Protein AF-A0A813V1E5-F1 (afdb_monomer_lite)

Sequence (103 aa):
MRLSLHEWRKQFTYFKRNNFKELQKVRGIVNTIAFFIVWGYAGYFIANRADKSAKETGIPHSVQVAKLTGSRYITKWNLNTGEKEQIDVHQTLAEKEIEARKK

Structure (mmCIF, N/CA/C/O backbone):
data_AF-A0A813V1E5-F1
#
_entry.id   AF-A0A813V1E5-F1
#
loop_
_atom_site.group_PDB
_atom_site.id
_atom_site.type_symbol
_atom_site.label_atom_id
_atom_site.label_alt_id
_atom_site.label_comp_id
_atom_site.label_asym_id
_atom_site.label_entity_id
_atom_site.label_seq_id
_atom_site.pdbx_PDB_ins_code
_atom_site.Cartn_x
_atom_site.Cartn_y
_atom_site.Cartn_z
_atom_site.occupancy
_atom_site.B_iso_or_equiv
_atom_site.auth_seq_id
_atom_site.auth_comp_id
_atom_site.auth_asym_id
_atom_site.auth_atom_id
_atom_site.pdbx_PDB_model_num
ATOM 1 N N . MET A 1 1 ? -35.608 -1.188 56.249 1.00 46.81 1 MET A N 1
ATOM 2 C CA . MET A 1 1 ? -35.099 -0.495 55.045 1.00 46.81 1 MET A CA 1
ATOM 3 C C . MET A 1 1 ? -35.843 -1.048 53.823 1.00 46.81 1 MET A C 1
ATOM 5 O O . MET A 1 1 ? -35.447 -2.071 53.286 1.00 46.81 1 MET A O 1
ATOM 9 N N . ARG A 1 2 ? -37.005 -0.480 53.456 1.00 57.25 2 ARG A N 1
ATOM 10 C CA . ARG A 1 2 ? -37.741 -0.886 52.240 1.00 57.25 2 ARG A CA 1
ATOM 11 C C . ARG A 1 2 ? -37.080 -0.171 51.064 1.00 57.25 2 ARG A C 1
ATOM 13 O O . ARG A 1 2 ? -37.344 1.008 50.862 1.00 57.25 2 ARG A O 1
ATOM 20 N N . LEU A 1 3 ? -36.205 -0.858 50.331 1.00 58.16 3 LEU A N 1
ATOM 21 C CA . LEU A 1 3 ? -35.735 -0.370 49.032 1.00 58.16 3 LEU A CA 1
ATOM 22 C C . LEU A 1 3 ? -36.973 -0.131 48.162 1.00 58.16 3 LEU A C 1
ATOM 24 O O . LEU A 1 3 ? -37.711 -1.069 47.856 1.00 58.16 3 LEU A O 1
ATOM 28 N N . SER A 1 4 ? -37.261 1.134 47.851 1.00 75.38 4 SER A N 1
ATOM 29 C CA . SER A 1 4 ? -38.441 1.467 47.061 1.00 75.38 4 SER A CA 1
ATOM 30 C C . SER A 1 4 ? -38.253 0.926 45.644 1.00 75.38 4 SER A C 1
ATOM 32 O O . SER A 1 4 ? -37.161 0.992 45.073 1.00 75.38 4 SER A O 1
ATOM 34 N N . LEU A 1 5 ? -39.328 0.413 45.044 1.00 75.31 5 LEU A N 1
ATOM 35 C CA . LEU A 1 5 ? -39.333 -0.082 43.661 1.00 75.31 5 LEU A CA 1
ATOM 36 C C . LEU A 1 5 ? -38.735 0.943 42.672 1.00 75.31 5 LEU A C 1
ATOM 38 O O . LEU A 1 5 ? -38.182 0.585 41.631 1.00 75.31 5 LEU A O 1
ATOM 42 N N . HIS A 1 6 ? -38.843 2.230 43.015 1.00 79.75 6 HIS A N 1
ATOM 43 C CA . HIS A 1 6 ? -38.298 3.349 42.262 1.00 79.75 6 HIS A CA 1
ATOM 44 C C . HIS A 1 6 ? -36.762 3.412 42.299 1.00 79.75 6 HIS A C 1
ATOM 46 O O . HIS A 1 6 ? -36.134 3.601 41.256 1.00 79.75 6 HIS A O 1
ATOM 52 N N . GLU A 1 7 ? -36.141 3.212 43.463 1.00 74.88 7 GLU A N 1
ATOM 53 C CA . GLU A 1 7 ? -34.677 3.174 43.585 1.00 74.88 7 GLU A CA 1
ATOM 54 C C . GLU A 1 7 ? -34.084 1.964 42.863 1.00 74.88 7 GLU A C 1
ATOM 56 O O . GLU A 1 7 ? -33.076 2.093 42.165 1.00 74.88 7 GLU A O 1
ATOM 61 N N . TRP A 1 8 ? -34.770 0.819 42.923 1.00 77.50 8 TRP A N 1
ATOM 62 C CA . TRP A 1 8 ? -34.371 -0.381 42.188 1.00 77.50 8 TRP A CA 1
ATOM 63 C C . TRP A 1 8 ? -34.410 -0.162 40.667 1.00 77.50 8 TRP A C 1
ATOM 65 O O . TRP A 1 8 ? -33.446 -0.469 39.964 1.00 77.50 8 TRP A O 1
ATOM 75 N N . ARG A 1 9 ? -35.470 0.474 40.144 1.00 77.69 9 ARG A N 1
ATOM 76 C CA . ARG A 1 9 ? -35.554 0.847 38.718 1.00 77.69 9 ARG A CA 1
ATOM 77 C C . ARG A 1 9 ? -34.456 1.830 38.299 1.00 77.69 9 ARG A C 1
ATOM 79 O O . ARG A 1 9 ? -33.909 1.688 37.203 1.00 77.69 9 ARG A O 1
ATOM 86 N N . LYS A 1 10 ? -34.102 2.804 39.146 1.00 80.56 10 LYS A N 1
ATOM 87 C CA . LYS A 1 10 ? -32.997 3.742 38.873 1.00 80.56 10 LYS A CA 1
ATOM 88 C C . LYS A 1 10 ? -31.652 3.023 38.789 1.00 80.56 10 LYS A C 1
ATOM 90 O O . LYS A 1 10 ? -30.935 3.232 37.810 1.00 80.56 10 LYS A O 1
ATOM 95 N N . GLN A 1 11 ? -31.338 2.144 39.740 1.00 75.25 11 GLN A N 1
ATOM 96 C CA . GLN A 1 11 ? -30.091 1.371 39.714 1.00 75.25 11 GLN A CA 1
ATOM 97 C C . GLN A 1 11 ? -30.016 0.443 38.497 1.00 75.25 11 GLN A C 1
ATOM 99 O O . GLN A 1 11 ? -28.999 0.418 37.806 1.00 75.25 11 GLN A O 1
ATOM 104 N N . PHE A 1 12 ? -31.113 -0.242 38.163 1.00 77.50 12 PHE A N 1
ATOM 105 C CA . PHE A 1 12 ? -31.164 -1.136 37.005 1.00 77.50 12 PHE A CA 1
ATOM 106 C C . PHE A 1 12 ? -30.944 -0.386 35.683 1.00 77.50 12 PHE A C 1
ATOM 108 O O . PHE A 1 12 ? -30.210 -0.836 34.800 1.00 77.50 12 PHE A O 1
ATOM 115 N N . THR A 1 13 ? -31.533 0.805 35.562 1.00 76.31 13 THR A N 1
ATOM 116 C CA . THR A 1 13 ? -31.352 1.665 34.386 1.00 76.31 13 THR A CA 1
ATOM 117 C C . THR A 1 13 ? -29.908 2.162 34.283 1.00 76.31 13 THR A C 1
ATOM 119 O O . THR A 1 13 ? -29.340 2.147 33.191 1.00 76.31 13 THR A O 1
ATOM 122 N N . TYR A 1 14 ? -29.284 2.544 35.403 1.00 75.88 14 TYR A N 1
ATOM 123 C CA . TYR A 1 14 ? -27.872 2.938 35.447 1.00 75.88 14 TYR A CA 1
ATOM 124 C C . TYR A 1 14 ? -26.935 1.792 35.051 1.00 75.88 14 TYR A C 1
ATOM 126 O O . TYR A 1 14 ? -26.062 1.986 34.203 1.00 75.88 14 TYR A O 1
ATOM 134 N N . PHE A 1 15 ? -27.159 0.592 35.588 1.00 71.88 15 PHE A N 1
ATOM 135 C CA . PHE A 1 15 ? -26.372 -0.600 35.270 1.00 71.88 15 PHE A CA 1
ATOM 136 C C . PHE A 1 15 ? -26.457 -0.958 33.779 1.00 71.88 15 PHE A C 1
ATOM 138 O O . PHE A 1 15 ? -25.437 -1.114 33.107 1.00 71.88 15 PHE A O 1
ATOM 145 N N . LYS A 1 16 ? -27.674 -0.974 33.214 1.00 76.50 16 LYS A N 1
ATOM 146 C CA . LYS A 1 16 ? -27.893 -1.221 31.780 1.00 76.50 16 LYS A CA 1
ATOM 147 C C . LYS A 1 16 ? -27.181 -0.184 30.906 1.00 76.50 16 LYS A C 1
ATOM 149 O O . LYS A 1 16 ? -26.606 -0.533 29.877 1.00 76.50 16 LYS A O 1
ATOM 154 N N . ARG A 1 17 ? -27.196 1.089 31.316 1.00 77.19 17 ARG A N 1
ATOM 155 C CA . ARG A 1 17 ? -26.561 2.191 30.578 1.00 77.19 17 ARG A CA 1
ATOM 156 C C . ARG A 1 17 ? -25.033 2.111 30.622 1.00 77.19 17 ARG A C 1
ATOM 158 O O . ARG A 1 17 ? -24.400 2.464 29.631 1.00 77.19 17 ARG A O 1
ATOM 165 N N . ASN A 1 18 ? -24.449 1.639 31.725 1.00 77.50 18 ASN A N 1
ATOM 166 C CA . ASN A 1 18 ? -23.000 1.469 31.843 1.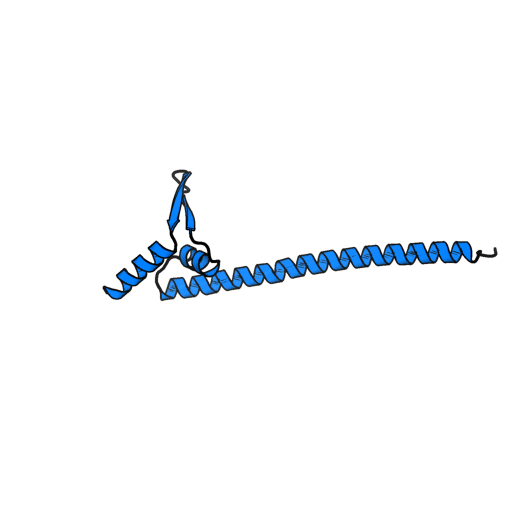00 77.50 18 ASN A CA 1
ATOM 167 C C . ASN A 1 18 ? -22.495 0.293 30.989 1.00 77.50 18 ASN A C 1
ATOM 169 O O . ASN A 1 18 ? -21.602 0.481 30.167 1.00 77.50 18 ASN A O 1
ATOM 173 N N . ASN A 1 19 ? -23.161 -0.865 31.062 1.00 77.25 19 ASN A N 1
ATOM 174 C CA . ASN A 1 19 ? -22.810 -2.033 30.242 1.00 77.25 19 ASN A CA 1
ATOM 175 C C . ASN A 1 19 ? -22.990 -1.769 28.741 1.00 77.25 19 ASN A C 1
ATOM 177 O O . ASN A 1 19 ? -22.184 -2.207 27.925 1.00 77.25 19 ASN A O 1
A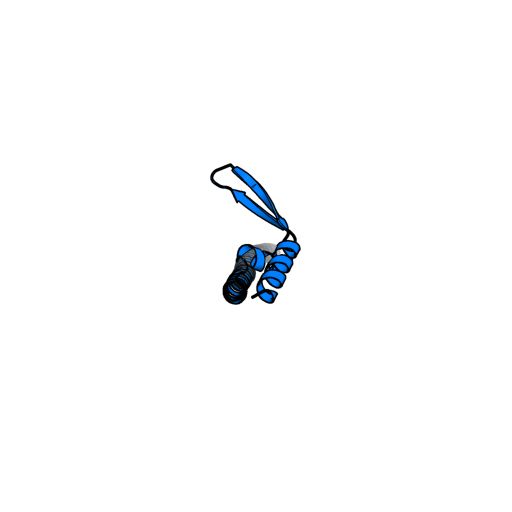TOM 181 N N . PHE A 1 20 ? -24.020 -1.009 28.351 1.00 80.56 20 PHE A N 1
ATOM 182 C CA . PHE A 1 20 ? -24.212 -0.630 26.950 1.00 80.56 20 PHE A CA 1
ATOM 183 C C . PHE A 1 20 ? -23.084 0.276 26.434 1.00 80.56 20 PHE A C 1
ATOM 185 O O . PHE A 1 20 ? -22.625 0.097 25.308 1.00 80.56 20 PHE A O 1
ATOM 192 N N . LYS A 1 21 ? -22.587 1.207 27.262 1.00 79.88 21 LYS A N 1
ATOM 193 C CA . LYS A 1 21 ? -21.423 2.042 26.920 1.00 79.88 21 LYS A CA 1
ATOM 194 C C . LYS A 1 21 ? -20.147 1.211 26.778 1.00 79.88 21 LYS A C 1
ATOM 196 O O . LYS A 1 21 ? -19.375 1.459 25.856 1.00 79.88 21 LYS A O 1
ATOM 201 N N . GLU A 1 22 ? -19.918 0.236 27.653 1.00 80.56 22 GLU A N 1
ATOM 202 C CA . GLU A 1 22 ? -18.763 -0.666 27.542 1.00 80.56 22 GLU A CA 1
ATOM 203 C C . GLU A 1 22 ? -18.836 -1.543 26.289 1.00 80.56 22 GLU A C 1
ATOM 205 O O . GLU A 1 22 ? -17.865 -1.615 25.538 1.00 80.56 22 GLU A O 1
ATOM 210 N N . LEU A 1 23 ? -20.005 -2.107 25.978 1.00 82.44 23 LEU A N 1
ATOM 211 C CA . LEU A 1 23 ? -20.221 -2.867 24.744 1.00 82.44 23 LEU A CA 1
ATOM 212 C C . LEU A 1 23 ? -19.992 -2.018 23.487 1.00 82.44 23 LEU A C 1
ATOM 214 O O . LEU A 1 23 ? -19.379 -2.487 22.529 1.00 82.44 23 LEU A O 1
ATOM 218 N N . GLN A 1 24 ? -20.441 -0.759 23.483 1.00 80.38 24 GLN A N 1
ATOM 219 C CA . GLN A 1 24 ? -20.166 0.167 22.382 1.00 80.38 24 GLN A CA 1
ATOM 220 C C . GLN A 1 24 ? -18.666 0.448 22.223 1.00 80.38 24 GLN A C 1
ATOM 222 O O . GLN A 1 24 ? -18.176 0.466 21.094 1.00 80.38 24 GLN A O 1
ATOM 227 N N . LYS A 1 25 ? -17.924 0.613 23.328 1.00 82.50 25 LYS A N 1
ATOM 228 C CA . LYS A 1 25 ? -16.461 0.780 23.297 1.00 82.50 25 LYS A CA 1
ATOM 229 C C . LYS A 1 25 ? -15.764 -0.449 22.716 1.00 82.50 25 LYS A C 1
ATOM 231 O O . LYS A 1 25 ? -14.953 -0.303 21.806 1.00 82.50 25 LYS A O 1
ATOM 236 N N . VAL A 1 26 ? -16.112 -1.648 23.190 1.00 86.12 26 VAL A N 1
ATOM 237 C CA . VAL A 1 26 ? -15.551 -2.910 22.678 1.00 86.12 26 VAL A CA 1
ATOM 238 C C . VAL A 1 26 ? -15.851 -3.062 21.187 1.00 86.12 26 VAL A C 1
ATOM 240 O O . VAL A 1 26 ? -14.947 -3.354 20.410 1.00 86.12 26 VAL A O 1
ATOM 243 N N . ARG A 1 27 ? -17.086 -2.779 20.754 1.00 82.38 27 ARG A N 1
ATOM 244 C CA . ARG A 1 27 ? -17.461 -2.817 19.332 1.00 82.38 27 ARG A CA 1
ATOM 245 C C . ARG A 1 27 ? -16.658 -1.822 18.490 1.00 82.38 27 ARG A C 1
ATOM 247 O O . ARG A 1 27 ? -16.275 -2.157 17.375 1.00 82.38 27 ARG A O 1
ATOM 254 N N . GLY A 1 28 ? -16.376 -0.632 19.024 1.00 84.88 28 GLY A N 1
ATOM 255 C CA . GLY A 1 28 ? -15.499 0.352 18.386 1.00 84.88 28 GLY A CA 1
ATOM 256 C C . GLY A 1 28 ? -14.074 -0.172 18.195 1.00 84.88 28 GLY A C 1
ATOM 257 O O . GLY A 1 28 ? -13.548 -0.106 17.090 1.00 84.88 28 GLY A O 1
ATOM 258 N N . ILE A 1 29 ? -13.480 -0.764 19.237 1.00 89.31 29 ILE A N 1
ATOM 259 C CA . ILE A 1 29 ? -12.133 -1.356 19.176 1.00 89.31 29 ILE A CA 1
ATOM 260 C C . ILE A 1 29 ? -12.084 -2.498 18.156 1.00 89.31 29 ILE A C 1
ATOM 262 O O . ILE A 1 29 ? -11.193 -2.523 17.310 1.00 89.31 29 ILE A O 1
ATOM 266 N N . VAL A 1 30 ? -13.059 -3.411 18.189 1.00 89.75 30 VAL A N 1
ATOM 267 C CA . VAL A 1 30 ? -13.128 -4.542 17.251 1.00 89.75 30 VAL A CA 1
ATOM 268 C C . VAL A 1 30 ? -13.273 -4.056 15.809 1.00 89.75 30 VAL A C 1
ATOM 270 O O . VAL A 1 30 ? -12.557 -4.547 14.942 1.00 89.75 30 VAL A O 1
ATOM 273 N N . ASN A 1 31 ? -14.126 -3.061 15.544 1.00 90.06 31 ASN A N 1
ATOM 274 C CA . ASN A 1 31 ? -14.255 -2.479 14.205 1.00 90.06 31 ASN A CA 1
ATOM 275 C C . ASN A 1 31 ? -12.950 -1.840 13.725 1.00 90.06 31 ASN A C 1
ATOM 277 O O . ASN A 1 31 ? -12.574 -2.024 12.571 1.00 90.06 31 ASN A O 1
ATOM 281 N N . THR A 1 32 ? -12.249 -1.116 14.597 1.00 85.62 32 THR A N 1
ATOM 282 C CA . THR A 1 32 ? -10.965 -0.494 14.264 1.00 85.62 32 THR A CA 1
ATOM 283 C C . THR A 1 32 ? -9.903 -1.548 13.951 1.00 85.62 32 THR A C 1
ATOM 285 O O . THR A 1 32 ? -9.228 -1.452 12.931 1.00 85.62 32 THR A O 1
ATOM 288 N N . ILE A 1 33 ? -9.786 -2.594 14.774 1.00 91.25 33 ILE A N 1
ATOM 289 C CA . ILE A 1 33 ? -8.852 -3.702 14.526 1.00 91.25 33 ILE A CA 1
ATOM 290 C C . ILE A 1 33 ? -9.207 -4.415 13.216 1.00 91.25 33 ILE A C 1
ATOM 292 O O . ILE A 1 33 ? -8.332 -4.636 12.383 1.00 91.25 33 ILE A O 1
ATOM 296 N N . ALA A 1 34 ? -10.487 -4.723 12.995 1.00 90.12 34 ALA A N 1
ATOM 297 C CA . ALA A 1 34 ? -10.952 -5.356 11.764 1.00 90.12 34 ALA A CA 1
ATOM 298 C C . ALA A 1 34 ? -10.649 -4.494 10.529 1.00 90.12 34 ALA A C 1
ATOM 300 O O . ALA A 1 34 ? -10.189 -5.018 9.517 1.00 90.12 34 ALA A O 1
ATOM 301 N N . PHE A 1 35 ? -10.832 -3.174 10.623 1.00 88.25 35 PHE A N 1
ATOM 302 C CA . PHE A 1 35 ? -10.471 -2.234 9.565 1.00 88.25 35 PHE A CA 1
ATOM 303 C C . PHE A 1 35 ? -8.978 -2.318 9.226 1.00 88.25 35 PHE A C 1
ATOM 305 O O . PHE A 1 35 ? -8.631 -2.475 8.056 1.00 88.25 35 PHE A O 1
ATOM 312 N N . PHE A 1 36 ? -8.097 -2.289 10.233 1.00 87.75 36 PHE A N 1
ATOM 313 C CA . PHE A 1 36 ? -6.653 -2.402 10.013 1.00 87.75 36 PHE A CA 1
ATOM 314 C C . PHE A 1 36 ? -6.243 -3.758 9.431 1.00 87.75 36 PHE A C 1
ATOM 316 O O . PHE A 1 36 ? -5.376 -3.797 8.562 1.00 87.75 36 PHE A O 1
ATOM 323 N N . ILE A 1 37 ? -6.873 -4.859 9.850 1.00 90.88 37 ILE A N 1
ATOM 324 C CA . ILE A 1 37 ? -6.592 -6.193 9.299 1.00 90.88 37 ILE A CA 1
ATOM 325 C C . ILE A 1 37 ? -6.992 -6.260 7.822 1.00 90.88 37 ILE A C 1
ATOM 327 O O . ILE A 1 37 ? -6.198 -6.700 6.992 1.00 90.88 37 ILE A O 1
ATOM 331 N N . VAL A 1 38 ? -8.195 -5.793 7.476 1.00 90.69 38 VAL A N 1
ATOM 332 C CA . VAL A 1 38 ? -8.698 -5.828 6.094 1.00 90.69 38 VAL A CA 1
ATOM 333 C C . VAL A 1 38 ? -7.846 -4.950 5.177 1.00 90.69 38 VAL A C 1
ATOM 335 O O . VAL A 1 38 ? -7.403 -5.410 4.125 1.00 90.69 38 VAL A O 1
ATOM 338 N N . TRP A 1 39 ? -7.560 -3.711 5.581 1.00 88.38 39 TRP A N 1
ATOM 339 C CA . TRP A 1 39 ? -6.741 -2.798 4.781 1.00 88.38 39 TRP A CA 1
ATOM 340 C C . TRP A 1 39 ? -5.274 -3.215 4.718 1.00 88.38 39 TRP A C 1
ATOM 342 O O . TRP A 1 39 ? -4.660 -3.128 3.655 1.00 88.38 39 TRP A O 1
ATOM 352 N N . GLY A 1 40 ? -4.721 -3.721 5.822 1.00 89.25 40 GLY A N 1
ATOM 353 C CA . GLY A 1 40 ? -3.371 -4.275 5.854 1.00 89.25 40 GLY A CA 1
ATOM 354 C C . GLY A 1 40 ? -3.226 -5.458 4.898 1.00 89.25 40 GLY A C 1
ATOM 355 O O . GLY A 1 40 ? -2.276 -5.507 4.117 1.00 89.25 40 GLY A O 1
ATOM 356 N N . TYR A 1 41 ? -4.204 -6.369 4.888 1.00 92.19 41 TYR A N 1
ATOM 357 C CA . TYR A 1 41 ? -4.215 -7.502 3.965 1.00 92.19 41 TYR A CA 1
ATOM 358 C C . TYR A 1 41 ? -4.368 -7.063 2.503 1.00 92.19 41 TYR A C 1
ATOM 360 O O . TYR A 1 41 ? -3.652 -7.563 1.636 1.00 92.19 41 TYR A O 1
ATOM 368 N N . ALA A 1 42 ? -5.243 -6.092 2.221 1.00 88.00 42 ALA A N 1
ATOM 369 C CA . ALA A 1 42 ? -5.392 -5.531 0.879 1.00 88.00 42 ALA A CA 1
ATOM 370 C C . ALA A 1 42 ? -4.081 -4.897 0.377 1.00 88.00 42 ALA A C 1
ATOM 372 O O . ALA A 1 42 ? -3.655 -5.166 -0.747 1.00 88.00 42 ALA A O 1
ATOM 373 N N . GLY A 1 43 ? -3.400 -4.119 1.225 1.00 89.81 43 GLY A N 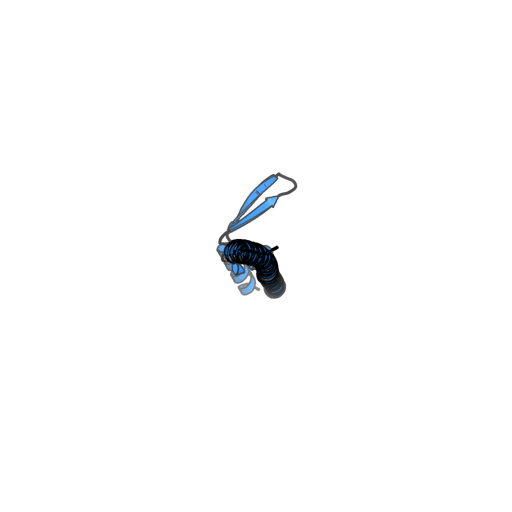1
ATOM 374 C CA . GLY A 1 43 ? -2.097 -3.532 0.908 1.00 89.81 43 GLY A CA 1
ATOM 375 C C . GLY A 1 43 ? -1.025 -4.590 0.639 1.00 89.81 43 GLY A C 1
ATOM 376 O O . GLY A 1 43 ? -0.332 -4.523 -0.377 1.00 89.81 43 GLY A O 1
ATOM 377 N N . TYR A 1 44 ? -0.939 -5.611 1.496 1.00 91.31 44 TYR A N 1
ATOM 378 C CA . TYR A 1 44 ? -0.029 -6.745 1.312 1.00 91.31 44 TYR A CA 1
ATOM 379 C C . TYR A 1 44 ? -0.279 -7.477 -0.014 1.00 91.31 44 TYR A C 1
ATOM 381 O O . TYR A 1 44 ? 0.657 -7.764 -0.763 1.00 91.31 44 TYR A O 1
ATOM 389 N N . PHE A 1 45 ? -1.547 -7.739 -0.339 1.00 92.44 45 PHE A N 1
ATOM 390 C CA . PHE A 1 45 ? -1.932 -8.403 -1.580 1.00 92.44 45 PHE A CA 1
ATOM 391 C C . PHE A 1 45 ? -1.512 -7.601 -2.819 1.00 92.44 45 PHE A C 1
ATOM 393 O O . PHE A 1 45 ? -0.920 -8.163 -3.743 1.00 92.44 45 PHE A O 1
ATOM 400 N N . ILE A 1 46 ? -1.772 -6.289 -2.832 1.00 90.38 46 ILE A N 1
ATOM 401 C CA . ILE A 1 46 ? -1.392 -5.400 -3.939 1.00 90.38 46 ILE A CA 1
ATOM 402 C C . ILE A 1 46 ? 0.130 -5.359 -4.093 1.00 90.38 46 ILE A C 1
ATOM 404 O O . ILE A 1 46 ? 0.629 -5.509 -5.208 1.00 90.38 46 ILE A O 1
ATOM 408 N N . ALA A 1 47 ? 0.872 -5.223 -2.990 1.00 90.12 47 ALA A N 1
ATOM 409 C CA . ALA A 1 47 ? 2.330 -5.164 -3.016 1.00 90.12 47 ALA A CA 1
ATOM 410 C C . ALA A 1 47 ? 2.953 -6.448 -3.590 1.00 90.12 47 ALA A C 1
ATOM 412 O O . ALA A 1 47 ? 3.809 -6.365 -4.473 1.00 90.12 47 ALA A O 1
ATOM 413 N N . ASN A 1 48 ? 2.482 -7.621 -3.153 1.00 93.00 48 ASN A N 1
ATOM 414 C CA . ASN A 1 48 ? 2.948 -8.914 -3.660 1.00 93.00 48 ASN A CA 1
ATOM 415 C C . ASN A 1 48 ? 2.583 -9.137 -5.129 1.00 93.00 48 ASN A C 1
ATOM 417 O O . ASN A 1 48 ? 3.386 -9.660 -5.903 1.00 93.00 48 ASN A O 1
ATOM 421 N N . ARG A 1 49 ? 1.362 -8.769 -5.530 1.00 91.56 49 ARG A N 1
ATOM 422 C CA . ARG A 1 49 ? 0.924 -8.914 -6.922 1.00 91.56 49 ARG A CA 1
ATOM 423 C C . ARG A 1 49 ? 1.708 -7.989 -7.850 1.00 91.56 49 ARG A C 1
ATOM 425 O O . ARG A 1 49 ? 2.080 -8.408 -8.948 1.00 91.56 49 ARG A O 1
ATOM 432 N N . ALA A 1 50 ? 1.991 -6.768 -7.402 1.00 91.06 50 ALA A N 1
ATOM 433 C CA . ALA A 1 50 ? 2.846 -5.832 -8.116 1.00 91.06 50 ALA A CA 1
ATOM 434 C C . ALA A 1 50 ? 4.288 -6.345 -8.227 1.00 91.06 50 ALA A C 1
ATOM 436 O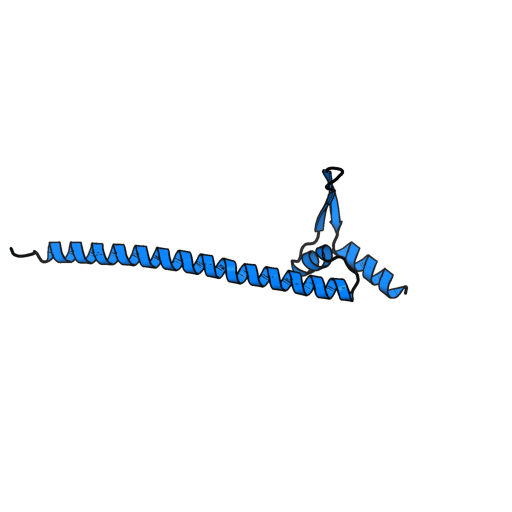 O . ALA A 1 50 ? 4.865 -6.244 -9.303 1.00 91.06 50 ALA A O 1
ATOM 437 N N . ASP A 1 51 ? 4.852 -6.940 -7.170 1.00 91.94 51 ASP A N 1
ATOM 438 C CA . ASP A 1 51 ? 6.212 -7.507 -7.184 1.00 91.94 51 ASP A CA 1
ATOM 439 C C . ASP A 1 51 ? 6.351 -8.657 -8.185 1.00 91.94 51 ASP A C 1
ATOM 441 O O . ASP A 1 51 ? 7.264 -8.653 -9.010 1.00 91.94 51 ASP A O 1
ATOM 445 N N . LYS A 1 52 ? 5.392 -9.591 -8.198 1.00 91.50 52 LYS A N 1
ATOM 446 C CA . LYS A 1 52 ? 5.352 -10.650 -9.219 1.00 91.50 52 LYS A CA 1
ATOM 447 C C . LYS A 1 52 ? 5.262 -10.074 -10.632 1.00 91.50 52 LYS A C 1
ATOM 449 O O . LYS A 1 52 ? 6.080 -10.407 -11.482 1.00 91.50 52 LYS A O 1
ATOM 454 N N . SER A 1 53 ? 4.329 -9.145 -10.852 1.00 89.00 53 SER A N 1
ATOM 455 C CA . SER A 1 53 ? 4.128 -8.525 -12.169 1.00 89.00 53 SER A CA 1
ATOM 456 C C . SER A 1 53 ? 5.368 -7.754 -12.629 1.00 89.00 53 SER A C 1
ATOM 458 O O . SER A 1 53 ? 5.718 -7.790 -13.805 1.00 89.00 53 SER A O 1
ATOM 460 N N . ALA A 1 54 ? 6.059 -7.067 -11.717 1.00 90.44 54 ALA A N 1
ATOM 461 C CA . ALA A 1 54 ? 7.284 -6.333 -12.015 1.00 90.44 54 ALA A CA 1
ATOM 462 C C . ALA A 1 54 ? 8.420 -7.272 -12.440 1.00 90.44 54 ALA A C 1
ATOM 464 O O . ALA A 1 54 ? 9.113 -6.987 -13.413 1.00 90.44 54 ALA A O 1
ATOM 465 N N . LYS A 1 55 ? 8.570 -8.418 -11.765 1.00 90.50 55 LYS A N 1
ATOM 466 C CA . LYS A 1 55 ? 9.563 -9.443 -12.126 1.00 90.50 55 LYS A CA 1
ATOM 467 C C . LYS A 1 55 ? 9.273 -10.090 -13.480 1.00 90.50 55 LYS A C 1
ATOM 469 O O . LYS A 1 55 ? 10.204 -10.341 -14.232 1.00 90.50 55 LYS A O 1
ATOM 474 N N . GLU A 1 56 ? 8.002 -10.328 -13.796 1.00 88.12 56 GLU A N 1
ATOM 475 C CA . GLU A 1 56 ? 7.582 -10.943 -15.064 1.00 88.12 56 GLU A CA 1
ATOM 476 C C . GLU A 1 56 ? 7.692 -9.986 -16.259 1.00 88.12 56 GLU A C 1
ATOM 478 O O . GLU A 1 56 ? 8.091 -10.389 -17.347 1.00 88.12 56 GLU A O 1
ATOM 483 N N . THR A 1 57 ? 7.336 -8.714 -16.068 1.00 86.00 57 THR A N 1
ATOM 484 C CA . THR A 1 57 ? 7.232 -7.732 -17.165 1.00 86.00 57 THR A CA 1
ATOM 485 C C . THR A 1 57 ? 8.432 -6.794 -17.281 1.00 86.00 57 THR A C 1
ATOM 487 O O . THR A 1 57 ? 8.552 -6.071 -18.267 1.00 86.00 57 THR A O 1
ATOM 490 N N . GLY A 1 58 ? 9.293 -6.733 -16.261 1.00 85.56 58 GLY A N 1
ATOM 491 C CA . GLY A 1 58 ? 10.373 -5.745 -16.164 1.00 85.56 58 GLY A CA 1
ATOM 492 C C . GLY A 1 58 ? 9.892 -4.304 -15.938 1.00 85.56 58 GLY A C 1
ATOM 493 O O . GLY A 1 58 ? 10.702 -3.376 -15.920 1.00 85.56 58 GLY A O 1
ATOM 494 N N . ILE A 1 59 ? 8.583 -4.088 -15.773 1.00 88.12 59 ILE A N 1
ATOM 495 C CA . ILE A 1 59 ? 8.000 -2.781 -15.458 1.00 88.12 59 ILE A CA 1
ATOM 496 C C . ILE A 1 59 ? 8.244 -2.474 -13.968 1.00 88.12 59 ILE A C 1
ATOM 498 O O . ILE A 1 59 ? 8.075 -3.368 -13.136 1.00 88.12 59 ILE A O 1
ATOM 502 N N . PRO A 1 60 ? 8.588 -1.227 -13.588 1.00 89.62 60 PRO A N 1
ATOM 503 C CA . PRO A 1 60 ? 8.837 -0.874 -12.193 1.00 89.62 60 PRO A CA 1
ATOM 504 C C . PRO A 1 60 ? 7.669 -1.208 -11.255 1.00 89.62 60 PRO A C 1
ATOM 506 O O . PRO A 1 60 ? 6.500 -0.996 -11.586 1.00 89.62 60 PRO A O 1
ATOM 509 N N . HIS A 1 61 ? 7.995 -1.659 -10.039 1.00 90.94 61 HIS A N 1
ATOM 510 C CA . HIS A 1 61 ? 7.013 -2.022 -9.008 1.00 90.94 61 HIS A CA 1
ATOM 511 C C . HIS A 1 61 ? 6.006 -0.907 -8.726 1.00 90.94 61 HIS A C 1
ATOM 513 O O . HIS A 1 61 ? 4.807 -1.161 -8.703 1.00 90.94 61 HIS A O 1
ATOM 519 N N . SER A 1 62 ? 6.471 0.336 -8.596 1.00 89.00 62 SER A N 1
ATOM 520 C CA . SER A 1 62 ? 5.610 1.497 -8.346 1.00 89.00 62 SER A CA 1
ATOM 521 C C . SER A 1 62 ? 4.553 1.695 -9.437 1.00 89.00 62 SER A C 1
ATOM 523 O O . SER A 1 62 ? 3.404 1.994 -9.119 1.00 89.00 62 SER A O 1
ATOM 525 N N . VAL A 1 63 ? 4.913 1.459 -10.705 1.00 89.25 63 VAL A N 1
ATOM 526 C CA . VAL A 1 63 ? 4.010 1.510 -11.871 1.00 89.25 63 VAL A CA 1
ATOM 527 C C . VAL A 1 63 ? 2.968 0.399 -11.797 1.00 89.25 63 VAL A C 1
ATOM 529 O O . VAL A 1 63 ? 1.784 0.649 -12.014 1.00 89.25 63 VAL A O 1
ATOM 532 N N . GLN A 1 64 ? 3.376 -0.809 -11.407 1.00 91.38 64 GLN A N 1
ATOM 533 C CA . GLN A 1 64 ? 2.456 -1.932 -11.222 1.00 91.38 64 GLN A CA 1
ATOM 534 C C . GLN A 1 64 ? 1.514 -1.732 -10.026 1.00 91.38 64 GLN A C 1
ATOM 536 O O . GLN A 1 64 ? 0.328 -2.040 -10.130 1.00 91.38 64 GLN A O 1
ATOM 541 N N . VAL A 1 65 ? 1.997 -1.170 -8.913 1.00 91.44 65 VAL A N 1
ATOM 542 C CA . VAL A 1 65 ? 1.144 -0.799 -7.773 1.00 91.44 65 VAL A CA 1
ATOM 543 C C . VAL A 1 65 ? 0.114 0.234 -8.211 1.00 91.44 65 VAL A C 1
ATOM 545 O O . VAL A 1 65 ? -1.073 0.018 -7.994 1.00 91.44 65 VAL A O 1
ATOM 548 N N . ALA A 1 66 ? 0.541 1.306 -8.883 1.00 90.94 66 ALA A N 1
ATOM 549 C CA . ALA A 1 66 ? -0.362 2.348 -9.359 1.00 90.94 66 ALA A CA 1
ATOM 550 C C . ALA A 1 66 ? -1.417 1.805 -10.334 1.00 90.94 66 ALA A C 1
ATOM 552 O O . ALA A 1 66 ? -2.594 2.138 -10.216 1.00 90.94 66 ALA A O 1
ATOM 553 N N . LYS A 1 67 ? -1.025 0.895 -11.235 1.00 90.88 67 LYS A N 1
ATOM 554 C CA . LYS A 1 67 ? -1.953 0.175 -12.117 1.00 90.88 67 LYS A CA 1
ATOM 555 C C . LYS A 1 67 ? -2.998 -0.613 -11.321 1.00 90.88 67 LYS A C 1
ATOM 557 O O . LYS A 1 67 ? -4.182 -0.540 -11.637 1.00 90.88 67 LYS A O 1
ATOM 562 N N . LEU A 1 68 ? -2.580 -1.354 -10.292 1.00 89.69 68 LEU A N 1
ATOM 563 C CA . LEU A 1 68 ? -3.481 -2.156 -9.454 1.00 89.69 68 LEU A CA 1
ATOM 564 C C . LEU A 1 68 ? -4.400 -1.301 -8.573 1.00 89.69 68 LEU A C 1
ATOM 566 O O . LEU A 1 68 ? -5.518 -1.722 -8.287 1.00 89.69 68 LEU A O 1
ATOM 570 N N . THR A 1 69 ? -3.957 -0.114 -8.159 1.00 89.25 69 THR A N 1
ATOM 571 C CA . THR A 1 69 ? -4.770 0.826 -7.373 1.00 89.25 69 THR A CA 1
ATOM 572 C C . THR A 1 69 ? -5.644 1.740 -8.234 1.00 89.25 69 THR A C 1
ATOM 574 O O . THR A 1 69 ? -6.420 2.515 -7.683 1.00 89.25 69 THR A O 1
ATOM 577 N N . GLY A 1 70 ? -5.537 1.676 -9.568 1.00 87.25 70 GLY A N 1
ATOM 578 C CA . GLY A 1 70 ? -6.273 2.546 -10.494 1.00 87.25 70 GLY A CA 1
ATOM 579 C C . GLY A 1 70 ? -5.732 3.979 -10.575 1.00 87.25 70 GLY A C 1
ATOM 580 O O . GLY A 1 70 ? -6.422 4.881 -11.047 1.00 87.25 70 GLY A O 1
ATOM 581 N N . SER A 1 71 ? -4.503 4.207 -10.114 1.00 89.75 71 SER A N 1
ATOM 582 C CA . SER A 1 71 ? -3.847 5.511 -10.151 1.00 89.75 71 SER A CA 1
ATOM 583 C C . SER A 1 71 ? -3.288 5.786 -11.547 1.00 89.75 71 SER A C 1
ATOM 585 O O . SER A 1 71 ? -2.477 5.019 -12.060 1.00 89.75 71 SER A O 1
ATOM 587 N N . ARG A 1 72 ? -3.674 6.920 -12.143 1.00 89.38 72 ARG A N 1
ATOM 588 C CA . ARG A 1 72 ? -3.169 7.354 -13.459 1.00 89.38 72 ARG A CA 1
ATOM 589 C C . ARG A 1 72 ? -1.727 7.865 -13.414 1.00 89.38 72 ARG A C 1
ATOM 591 O O . ARG A 1 72 ? -0.996 7.731 -14.390 1.00 89.38 72 ARG A O 1
ATOM 598 N N . TYR A 1 73 ? -1.327 8.447 -12.286 1.00 91.62 73 TYR A N 1
ATOM 599 C CA . TYR A 1 73 ? -0.040 9.116 -12.135 1.00 91.62 73 TYR A CA 1
ATOM 600 C C . TYR A 1 73 ? 0.719 8.622 -10.908 1.00 91.62 73 TYR A C 1
ATOM 602 O O . TYR A 1 73 ? 0.114 8.302 -9.882 1.00 91.62 73 TYR A O 1
ATOM 610 N N . ILE A 1 74 ? 2.047 8.635 -11.001 1.00 91.06 74 ILE A N 1
ATOM 611 C CA . ILE A 1 74 ? 2.962 8.439 -9.875 1.00 91.06 74 ILE A CA 1
ATOM 612 C C . ILE A 1 74 ? 3.817 9.683 -9.736 1.00 91.06 74 ILE A C 1
ATOM 614 O O . ILE A 1 74 ? 4.418 10.139 -10.704 1.00 91.06 74 ILE A O 1
ATOM 618 N N . THR A 1 75 ? 3.917 10.196 -8.518 1.00 89.69 75 THR A N 1
ATOM 619 C CA . THR A 1 75 ? 4.859 11.267 -8.209 1.00 89.69 75 THR A CA 1
ATOM 620 C C . THR A 1 75 ? 6.161 10.648 -7.733 1.00 89.69 75 THR A C 1
ATOM 622 O O . THR A 1 75 ? 6.220 10.048 -6.659 1.00 89.69 75 THR A O 1
ATOM 625 N N . LYS A 1 76 ? 7.212 10.795 -8.530 1.00 87.75 76 LYS A N 1
ATOM 626 C CA . LYS A 1 76 ? 8.576 10.469 -8.141 1.00 87.75 76 LYS A CA 1
ATOM 627 C C . LYS A 1 76 ? 9.188 11.699 -7.482 1.00 87.75 76 LYS A C 1
ATOM 629 O O . LYS A 1 76 ? 9.186 12.789 -8.046 1.00 87.75 76 LYS A O 1
ATOM 634 N N . TRP A 1 77 ? 9.691 11.518 -6.269 1.00 89.94 77 TRP A N 1
ATOM 635 C CA . TRP A 1 77 ? 10.409 12.556 -5.540 1.00 89.94 77 TRP A CA 1
ATOM 636 C C . TRP A 1 77 ? 11.902 12.262 -5.609 1.00 89.94 77 TRP A C 1
ATOM 638 O O . TRP A 1 77 ? 12.349 11.208 -5.149 1.00 89.94 77 TRP A O 1
ATOM 648 N N . ASN A 1 78 ? 12.672 13.174 -6.193 1.00 89.19 78 ASN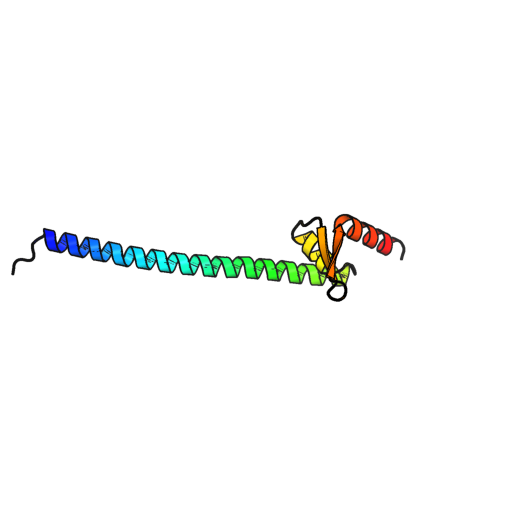 A N 1
ATOM 649 C CA . ASN A 1 78 ? 14.121 13.060 -6.199 1.00 89.19 78 ASN A CA 1
ATOM 650 C C . ASN A 1 78 ? 14.667 13.543 -4.849 1.00 89.19 78 ASN A C 1
ATOM 652 O O . ASN A 1 78 ? 14.599 14.725 -4.529 1.00 89.19 78 ASN A O 1
ATOM 656 N N . LEU A 1 79 ? 15.217 12.624 -4.051 1.00 89.19 79 LEU A N 1
ATOM 657 C CA . LEU A 1 79 ? 15.741 12.932 -2.715 1.00 89.19 79 LEU A CA 1
ATOM 658 C C . LEU A 1 79 ? 16.959 13.868 -2.740 1.00 89.19 79 LEU A C 1
ATOM 660 O O . LEU A 1 79 ? 17.201 14.551 -1.752 1.00 89.19 79 LEU A O 1
ATOM 664 N N . ASN A 1 80 ? 17.697 13.918 -3.853 1.00 93.00 80 ASN A N 1
ATOM 665 C CA . ASN A 1 80 ? 18.911 14.725 -3.973 1.00 93.00 80 ASN A CA 1
ATOM 666 C C . ASN A 1 80 ? 18.616 16.156 -4.437 1.00 93.00 80 ASN A C 1
ATOM 668 O O . ASN A 1 80 ? 19.258 17.091 -3.971 1.00 93.00 80 ASN A O 1
ATOM 672 N N . THR A 1 81 ? 17.666 16.328 -5.363 1.00 91.88 81 THR A N 1
ATOM 673 C CA . THR A 1 81 ? 17.325 17.645 -5.935 1.00 91.88 81 THR A CA 1
ATOM 674 C C . THR A 1 81 ? 16.084 18.272 -5.300 1.00 91.88 81 THR A C 1
ATOM 676 O O . THR A 1 81 ? 15.872 19.473 -5.428 1.00 91.88 81 THR A O 1
ATOM 679 N N . GLY A 1 82 ? 15.258 17.484 -4.604 1.00 92.31 82 GLY A N 1
ATOM 680 C CA . GLY A 1 82 ? 13.961 17.924 -4.080 1.00 92.31 82 GLY A CA 1
ATOM 681 C C . GLY A 1 82 ? 12.891 18.114 -5.160 1.00 92.31 82 GLY A C 1
ATOM 682 O O . GLY A 1 82 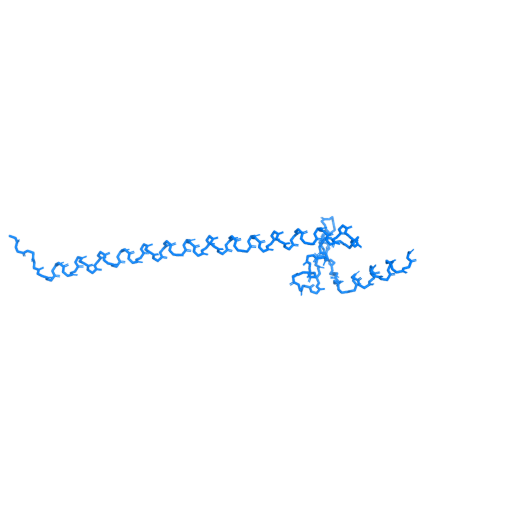? 11.810 18.630 -4.879 1.00 92.31 82 GLY A O 1
ATOM 683 N N . GLU A 1 83 ? 13.169 17.717 -6.400 1.00 94.06 83 GLU A N 1
ATOM 684 C CA . GLU A 1 83 ? 12.241 17.886 -7.513 1.00 94.06 83 GLU A CA 1
ATOM 685 C C . GLU A 1 83 ? 11.153 16.805 -7.512 1.00 94.06 83 GLU A C 1
ATOM 687 O O . GLU A 1 83 ? 11.378 15.642 -7.151 1.00 94.06 83 GLU A O 1
ATOM 692 N N . LYS A 1 84 ? 9.955 17.206 -7.953 1.00 92.31 84 LYS A N 1
ATOM 693 C CA . LYS A 1 84 ? 8.815 16.320 -8.213 1.00 92.31 84 LYS A CA 1
ATOM 694 C C . LYS A 1 84 ? 8.716 16.066 -9.705 1.00 92.31 84 LYS A C 1
ATOM 696 O O . LYS A 1 84 ? 8.520 17.000 -10.472 1.00 92.31 84 LYS A O 1
ATOM 701 N N . GLU A 1 85 ? 8.749 14.800 -10.084 1.00 91.12 85 GLU A N 1
ATOM 702 C CA . GLU A 1 85 ? 8.443 14.351 -11.436 1.00 91.12 85 GLU A CA 1
ATOM 703 C C . GLU A 1 85 ? 7.135 13.555 -11.404 1.00 91.12 85 GLU A C 1
ATOM 705 O O . GLU A 1 85 ? 6.960 12.663 -10.570 1.00 91.12 85 GLU A O 1
ATOM 710 N N . GLN A 1 86 ? 6.194 13.888 -12.286 1.00 91.31 86 GLN A N 1
ATOM 711 C CA . GLN A 1 86 ? 4.931 13.167 -12.413 1.00 91.31 86 GLN A CA 1
ATOM 712 C C . GLN A 1 86 ? 4.999 12.237 -13.623 1.00 91.31 86 GLN A C 1
ATOM 714 O O . GLN A 1 86 ? 5.182 12.687 -14.749 1.00 91.31 86 GLN A O 1
ATOM 719 N N . ILE A 1 87 ? 4.834 10.940 -13.381 1.00 87.88 87 ILE A N 1
ATOM 720 C CA . ILE A 1 87 ? 4.934 9.886 -14.391 1.00 87.88 87 ILE A CA 1
ATOM 721 C C . ILE A 1 87 ? 3.524 9.379 -14.706 1.00 87.88 87 ILE A C 1
ATOM 723 O O . ILE A 1 87 ? 2.804 8.978 -13.788 1.00 87.88 87 ILE A O 1
ATOM 727 N N . ASP A 1 88 ? 3.127 9.382 -15.983 1.00 91.88 88 ASP A N 1
ATOM 728 C CA . ASP A 1 88 ? 1.878 8.754 -16.437 1.00 91.88 88 ASP A CA 1
ATOM 729 C C . ASP A 1 88 ? 2.069 7.233 -16.557 1.00 91.88 88 ASP A C 1
ATOM 731 O O . ASP A 1 88 ? 2.946 6.722 -17.267 1.00 91.88 88 ASP A O 1
ATOM 735 N N . VAL A 1 89 ? 1.237 6.497 -15.824 1.00 90.06 89 VAL A N 1
ATOM 736 C CA . VAL A 1 89 ? 1.288 5.036 -15.731 1.00 90.06 89 VAL A CA 1
ATOM 737 C C . VAL A 1 89 ? 0.929 4.394 -17.067 1.00 90.06 89 VAL A C 1
ATOM 739 O O . VAL A 1 89 ? 1.582 3.436 -17.472 1.00 90.06 89 VAL A O 1
ATOM 742 N N . HIS A 1 90 ? -0.068 4.917 -17.783 1.00 88.81 90 HIS A N 1
ATOM 743 C CA . HIS A 1 90 ? -0.512 4.326 -19.047 1.00 88.81 90 HIS A CA 1
ATOM 744 C C . HIS A 1 90 ? 0.533 4.492 -20.141 1.00 88.81 90 HIS A C 1
ATOM 746 O O . HIS A 1 90 ? 0.776 3.553 -20.898 1.00 88.81 90 HIS A O 1
ATOM 752 N N . GLN A 1 91 ? 1.184 5.656 -20.182 1.00 88.88 91 GLN A N 1
ATOM 753 C CA . GLN A 1 91 ? 2.273 5.900 -21.117 1.00 88.88 91 GLN A CA 1
ATOM 754 C C . GLN A 1 91 ? 3.446 4.944 -20.852 1.00 88.88 91 GLN A C 1
ATOM 756 O O . GLN A 1 91 ? 3.903 4.264 -21.768 1.00 88.88 91 GLN A O 1
ATOM 761 N N . THR A 1 92 ? 3.862 4.809 -19.589 1.00 85.44 92 THR A N 1
ATOM 762 C CA . THR A 1 92 ? 4.984 3.934 -19.201 1.00 85.44 92 THR A CA 1
ATOM 763 C C . THR A 1 92 ? 4.714 2.458 -19.530 1.00 85.44 92 THR A C 1
ATOM 765 O O . THR A 1 92 ? 5.610 1.732 -19.962 1.00 85.44 92 THR A O 1
ATOM 768 N N . LEU A 1 93 ? 3.474 1.994 -19.338 1.00 85.81 93 LEU A N 1
ATOM 769 C CA . LEU A 1 93 ? 3.066 0.634 -19.700 1.00 85.81 93 LEU A CA 1
ATOM 770 C C . LEU A 1 93 ? 3.121 0.417 -21.216 1.00 85.81 93 LEU A C 1
ATOM 772 O O . LEU A 1 93 ? 3.690 -0.577 -21.663 1.00 85.81 93 LEU A O 1
ATOM 776 N N . ALA A 1 94 ? 2.591 1.360 -21.998 1.00 86.12 94 ALA A N 1
ATOM 777 C CA . ALA A 1 94 ? 2.603 1.281 -23.455 1.00 86.12 94 ALA A CA 1
ATOM 778 C C . ALA A 1 94 ? 4.035 1.272 -24.021 1.00 86.12 94 ALA A C 1
ATOM 780 O O . ALA A 1 94 ? 4.348 0.474 -24.902 1.00 86.12 94 ALA A O 1
ATOM 781 N N . GLU A 1 95 ? 4.929 2.106 -23.482 1.00 87.88 95 GLU A N 1
ATOM 782 C CA . GLU A 1 95 ? 6.344 2.145 -23.872 1.00 87.88 95 GLU A CA 1
ATOM 783 C C . GLU A 1 95 ? 7.038 0.799 -23.630 1.00 87.88 95 GLU A C 1
ATOM 785 O O . GLU A 1 95 ? 7.744 0.290 -24.505 1.00 87.88 95 GLU A O 1
ATOM 790 N N . LYS A 1 96 ? 6.789 0.179 -22.471 1.00 83.31 96 LYS A N 1
ATOM 791 C CA . LYS A 1 96 ? 7.372 -1.119 -22.112 1.00 83.31 96 LYS A CA 1
ATOM 792 C C . LYS A 1 96 ? 6.798 -2.279 -22.921 1.00 83.31 96 LYS A C 1
ATOM 794 O O . LYS A 1 96 ? 7.543 -3.185 -23.285 1.00 83.31 96 LYS A O 1
ATOM 799 N N . GLU A 1 97 ? 5.514 -2.239 -23.266 1.00 81.69 97 GLU A N 1
ATOM 800 C CA . GLU A 1 97 ? 4.901 -3.220 -24.169 1.00 81.69 97 GLU A CA 1
ATOM 801 C C . GLU A 1 97 ? 5.479 -3.133 -25.591 1.00 81.69 97 GLU A C 1
ATOM 803 O O . GLU A 1 97 ? 5.713 -4.161 -26.228 1.00 81.69 97 GLU A O 1
ATOM 808 N N . ILE A 1 98 ? 5.763 -1.923 -26.084 1.00 83.38 98 ILE A N 1
ATOM 809 C CA . ILE A 1 98 ? 6.428 -1.720 -27.380 1.00 83.38 98 ILE A CA 1
ATOM 810 C C . ILE A 1 98 ? 7.880 -2.212 -27.329 1.00 83.38 98 ILE A C 1
ATOM 812 O O . ILE A 1 98 ? 8.337 -2.852 -28.276 1.00 83.38 98 ILE A O 1
ATOM 816 N N . GLU A 1 99 ? 8.605 -1.939 -26.240 1.00 82.19 99 GLU A N 1
ATOM 817 C CA . GLU A 1 99 ? 9.978 -2.421 -26.039 1.00 82.19 99 GLU A CA 1
ATOM 818 C C . GLU A 1 99 ? 10.039 -3.957 -26.020 1.00 82.19 99 GLU A C 1
ATOM 820 O O . GLU A 1 99 ? 10.910 -4.546 -26.659 1.00 82.19 99 GLU A O 1
ATOM 825 N N . ALA A 1 100 ? 9.081 -4.608 -25.354 1.00 80.19 100 ALA A N 1
ATOM 826 C CA . ALA A 1 100 ? 8.992 -6.065 -25.288 1.00 80.19 100 ALA A CA 1
ATOM 827 C C . ALA A 1 100 ? 8.684 -6.720 -26.646 1.00 80.19 100 ALA A C 1
ATOM 829 O O . ALA A 1 100 ? 9.131 -7.832 -26.887 1.00 80.19 100 ALA A O 1
ATOM 830 N N . ARG A 1 101 ? 7.954 -6.043 -27.547 1.00 76.88 101 ARG A N 1
ATOM 831 C CA . ARG A 1 101 ? 7.648 -6.550 -28.903 1.00 76.88 101 ARG A CA 1
ATOM 832 C C . ARG A 1 101 ? 8.789 -6.388 -29.910 1.00 76.88 101 ARG A C 1
ATOM 834 O O . ARG A 1 101 ? 8.721 -6.968 -30.988 1.00 76.88 101 ARG A O 1
ATOM 841 N N . LYS A 1 102 ? 9.774 -5.537 -29.615 1.00 78.19 102 LYS A N 1
ATOM 842 C CA . LYS A 1 102 ? 10.915 -5.254 -30.503 1.00 78.19 102 LYS A CA 1
ATOM 843 C C . LYS A 1 102 ? 12.127 -6.157 -30.244 1.00 78.19 102 LYS A C 1
ATOM 845 O O . LYS A 1 102 ? 13.066 -6.108 -31.034 1.00 78.19 102 LYS A O 1
ATOM 850 N N . LYS A 1 103 ? 12.124 -6.913 -29.145 1.00 62.59 103 LYS A N 1
ATOM 851 C CA . LYS A 1 103 ? 13.126 -7.933 -28.811 1.00 62.59 103 LYS A CA 1
ATOM 852 C C . LYS A 1 103 ? 12.641 -9.303 -29.258 1.00 62.59 103 LYS A C 1
ATOM 854 O O . LYS A 1 103 ? 13.518 -10.103 -29.640 1.00 62.59 103 LYS A O 1
#

Foldseek 3Di:
DPPDPVNVVVVVVVVVVVVVVVVVVVVVVVVVVVVCVVVVVVVVVLQVVLVVVCVVQVQDSQLSSCVVVVHQWDWDQDPVPRDTDIDGSVVSVVVSVVVVVVD

Radius of gyration: 27.77 Å; chains: 1; bounding box: 58×29×86 Å

pLDDT: mean 85.19, std 8.07, range [46.81, 94.06]

Secondary structure (DSSP, 8-state):
----HHHHHHHHHHHHHHHHHHHHHHHHHHHHHHHHHHHHHHHHHHHHHHHHHHHHH---HHHHHHHHHT-SEEEEE-TTT--EEEEEHHHHHHHHHHHHH--

Organism: NCBI:txid392033